Protein AF-A0A4R4RTX6-F1 (afdb_monomer)

Sequence (92 aa):
MAQIGVMEEKVKAGFGRHPDVESYQSQPGLGQILGARVLAEFGDDPHRYADARARKNAPGWRRSPAPREPNESSWPVTPAKQPLDELEPWDV

Structure (mmCIF, N/CA/C/O backbone):
data_AF-A0A4R4RTX6-F1
#
_entry.id   AF-A0A4R4RTX6-F1
#
loop_
_atom_site.group_PDB
_atom_site.id
_atom_site.type_symbol
_atom_site.label_atom_id
_atom_site.label_alt_id
_atom_site.label_comp_id
_atom_site.label_asym_id
_atom_site.label_entity_id
_atom_site.label_seq_id
_atom_site.pdbx_PDB_ins_code
_atom_site.Cartn_x
_atom_site.Cartn_y
_atom_site.Cartn_z
_atom_site.occupancy
_atom_site.B_iso_or_equiv
_atom_site.auth_seq_id
_atom_site.auth_comp_id
_atom_site.auth_asym_id
_atom_site.auth_atom_id
_atom_site.pdbx_PDB_model_num
ATOM 1 N N . MET A 1 1 ? -22.865 6.372 6.493 1.00 62.69 1 MET A N 1
ATOM 2 C CA . MET A 1 1 ? -21.844 5.470 7.075 1.00 62.69 1 MET A CA 1
ATOM 3 C C . MET A 1 1 ? -21.922 4.032 6.558 1.00 62.69 1 MET A C 1
ATOM 5 O O . MET A 1 1 ? -20.870 3.441 6.377 1.00 62.69 1 MET A O 1
ATOM 9 N N . ALA A 1 2 ? -23.102 3.486 6.222 1.00 85.12 2 ALA A N 1
ATOM 10 C CA . ALA A 1 2 ? -23.234 2.107 5.718 1.00 85.12 2 ALA A CA 1
ATOM 11 C C . ALA A 1 2 ? -22.389 1.784 4.463 1.00 85.12 2 ALA A C 1
ATOM 13 O O . ALA A 1 2 ? -21.761 0.735 4.397 1.00 85.12 2 ALA A O 1
ATOM 14 N N . GLN A 1 3 ? -22.310 2.699 3.490 1.00 95.75 3 GLN A N 1
ATOM 15 C CA . GLN A 1 3 ? -21.553 2.466 2.253 1.00 95.75 3 GLN A CA 1
ATOM 16 C C . GLN A 1 3 ? -20.043 2.292 2.485 1.00 95.75 3 GLN A C 1
ATOM 18 O O . GLN A 1 3 ? -19.422 1.481 1.806 1.00 95.75 3 GLN A O 1
ATOM 23 N N . ILE A 1 4 ? -19.453 3.020 3.440 1.00 95.88 4 ILE A N 1
ATOM 24 C CA . ILE A 1 4 ? -18.013 2.931 3.732 1.00 95.88 4 ILE A CA 1
ATOM 25 C C . ILE A 1 4 ? -17.678 1.538 4.268 1.00 95.88 4 ILE A C 1
ATOM 27 O O . ILE A 1 4 ? -16.757 0.913 3.756 1.00 95.88 4 ILE A O 1
ATOM 31 N N . GLY A 1 5 ? -18.473 1.022 5.212 1.00 97.19 5 GLY A N 1
ATOM 32 C CA . GLY A 1 5 ? -18.286 -0.330 5.749 1.00 97.19 5 GLY A CA 1
ATOM 33 C C . GLY A 1 5 ? -18.409 -1.413 4.674 1.00 97.19 5 GLY A C 1
ATOM 34 O O . GLY A 1 5 ? -17.551 -2.282 4.575 1.00 97.19 5 GLY A O 1
ATOM 35 N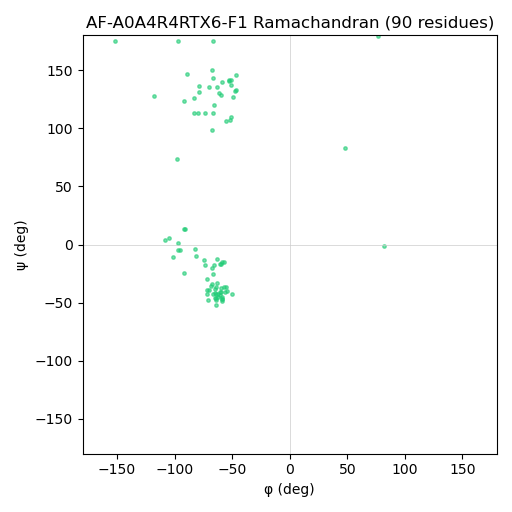 N . VAL A 1 6 ? -19.404 -1.303 3.785 1.00 97.38 6 VAL A N 1
ATOM 36 C CA . VAL A 1 6 ? -19.559 -2.235 2.650 1.00 97.38 6 VAL A CA 1
ATOM 37 C C . VAL A 1 6 ? -18.340 -2.204 1.721 1.00 97.38 6 VAL A C 1
ATOM 39 O O . VAL A 1 6 ? -17.896 -3.244 1.234 1.00 97.38 6 VAL A O 1
ATOM 42 N N . MET A 1 7 ? -17.787 -1.020 1.448 1.00 96.94 7 MET A N 1
ATOM 43 C CA . MET A 1 7 ? -16.587 -0.902 0.618 1.00 96.94 7 MET A CA 1
ATOM 44 C C . MET A 1 7 ? -15.350 -1.447 1.330 1.00 96.94 7 MET A C 1
ATOM 46 O O . MET A 1 7 ? -14.542 -2.121 0.698 1.00 96.94 7 MET A O 1
ATOM 50 N N . GLU A 1 8 ? -15.222 -1.212 2.633 1.00 97.62 8 GLU A N 1
ATOM 51 C CA . GLU A 1 8 ? -14.140 -1.752 3.450 1.00 97.62 8 GLU A CA 1
ATOM 52 C C . GLU A 1 8 ? -14.126 -3.285 3.405 1.00 97.62 8 GL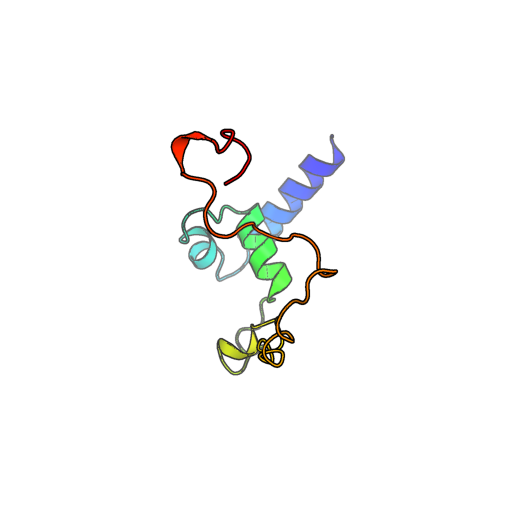U A C 1
ATOM 54 O O . GLU A 1 8 ? -13.091 -3.877 3.104 1.00 97.62 8 GLU A O 1
ATOM 59 N N . GLU A 1 9 ? -15.275 -3.935 3.609 1.00 98.06 9 GLU A N 1
ATOM 60 C CA . GLU A 1 9 ? -15.402 -5.395 3.518 1.00 98.06 9 GLU A CA 1
ATOM 61 C C . GLU A 1 9 ? -15.002 -5.925 2.139 1.00 98.06 9 GLU A C 1
ATOM 63 O O . GLU A 1 9 ? -14.229 -6.881 2.036 1.00 98.06 9 GLU A O 1
ATOM 68 N N . LYS A 1 10 ? -15.472 -5.279 1.065 1.00 97.81 10 LYS A N 1
ATOM 69 C CA . LYS A 1 10 ? -15.117 -5.661 -0.309 1.00 97.81 10 LYS A CA 1
ATOM 70 C C . LYS A 1 10 ? -13.621 -5.531 -0.577 1.00 97.81 10 LYS A C 1
ATOM 72 O O . LYS A 1 10 ? -13.042 -6.426 -1.192 1.00 97.81 10 LYS A O 1
ATOM 77 N N . VAL A 1 11 ? -12.998 -4.448 -0.111 1.00 97.94 11 VAL A N 1
ATOM 78 C CA . VAL A 1 11 ? -11.552 -4.228 -0.253 1.00 97.94 11 VAL A CA 1
ATOM 79 C C . VAL A 1 11 ? -10.778 -5.292 0.518 1.00 97.94 11 VAL A C 1
ATOM 81 O O . VAL A 1 11 ? -9.898 -5.923 -0.062 1.00 97.94 11 VAL A O 1
ATOM 84 N N . LYS A 1 12 ? -11.140 -5.561 1.779 1.00 98.06 12 LYS A N 1
ATOM 85 C CA . LYS A 1 12 ? -10.501 -6.605 2.596 1.00 98.06 12 LYS A CA 1
ATOM 86 C C . LYS A 1 12 ? -10.611 -7.979 1.942 1.00 98.06 12 LYS A C 1
ATOM 88 O O . LYS A 1 12 ? -9.610 -8.679 1.828 1.00 98.06 12 LYS A O 1
ATOM 93 N N . ALA A 1 13 ? -11.800 -8.345 1.465 1.00 97.88 13 ALA A N 1
ATOM 94 C CA . ALA A 1 13 ? -12.026 -9.628 0.810 1.00 97.88 13 ALA A CA 1
ATOM 95 C C . ALA A 1 13 ? -11.249 -9.751 -0.509 1.00 97.88 13 ALA A C 1
ATOM 97 O O . ALA A 1 13 ? -10.699 -10.811 -0.795 1.00 97.88 13 ALA A O 1
ATOM 98 N N . GLY A 1 14 ? -11.215 -8.691 -1.323 1.00 96.94 14 GLY A N 1
ATOM 99 C CA . GLY A 1 14 ? -10.463 -8.662 -2.577 1.00 96.94 14 GLY A CA 1
ATOM 100 C C . GLY A 1 14 ? -8.960 -8.781 -2.350 1.00 96.94 14 GLY A C 1
ATOM 101 O O . GLY A 1 14 ? -8.321 -9.668 -2.911 1.00 96.94 14 GLY A O 1
ATOM 102 N N . PHE A 1 15 ? -8.420 -7.935 -1.476 1.00 97.69 15 PHE A N 1
ATOM 103 C CA . PHE A 1 15 ? -7.000 -7.910 -1.142 1.00 97.69 15 PHE A CA 1
ATOM 104 C C . PHE A 1 15 ? -6.535 -9.192 -0.444 1.00 97.69 15 PHE A C 1
ATOM 106 O O . PHE A 1 15 ? -5.466 -9.702 -0.756 1.00 97.69 15 PHE A O 1
ATOM 113 N N . GLY A 1 16 ? -7.362 -9.765 0.435 1.00 96.88 16 GLY A N 1
ATOM 114 C CA . GLY A 1 16 ? -7.067 -11.009 1.150 1.00 96.88 16 GLY A CA 1
ATOM 115 C C . GLY A 1 16 ? -6.845 -12.236 0.260 1.00 96.88 16 GLY A C 1
ATOM 116 O O . GLY A 1 16 ? -6.294 -13.223 0.730 1.00 96.88 16 GLY A O 1
ATOM 117 N N . ARG A 1 17 ? -7.261 -12.190 -1.013 1.00 96.88 17 ARG A N 1
ATOM 118 C CA . ARG A 1 1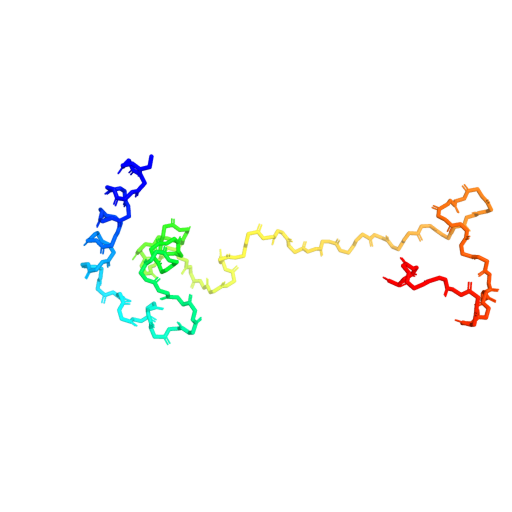7 ? -7.028 -13.263 -1.996 1.00 96.88 17 ARG A CA 1
ATOM 119 C C . ARG A 1 17 ? -5.789 -13.039 -2.866 1.00 96.88 17 ARG A C 1
ATOM 121 O O . ARG A 1 17 ? -5.488 -13.892 -3.695 1.00 96.88 17 ARG A O 1
ATOM 128 N N . HIS A 1 18 ? -5.116 -11.897 -2.736 1.00 95.56 18 HIS A N 1
ATOM 129 C CA . HIS A 1 18 ? -3.924 -11.604 -3.523 1.00 95.56 18 HIS A CA 1
ATOM 130 C C . HIS A 1 18 ? -2.757 -12.500 -3.069 1.00 95.56 18 HIS A C 1
ATOM 132 O O . HIS A 1 18 ? -2.551 -12.626 -1.860 1.00 95.56 18 HIS A O 1
ATOM 138 N N . PRO A 1 19 ? -1.971 -13.098 -3.986 1.00 95.44 19 PRO A N 1
ATOM 139 C CA . PRO A 1 19 ? -0.884 -14.016 -3.624 1.00 95.44 19 PRO A CA 1
ATOM 140 C C . PRO A 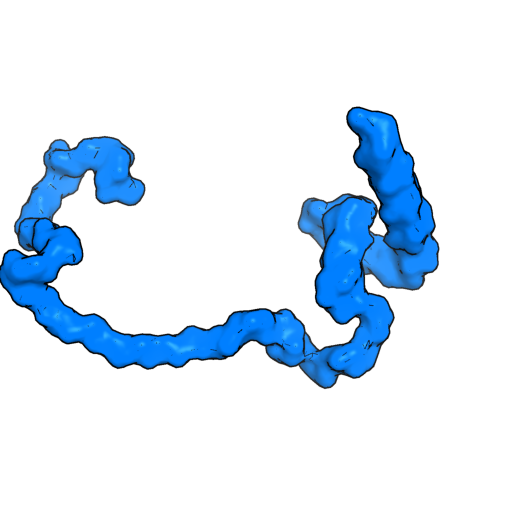1 19 ? 0.148 -13.381 -2.683 1.00 95.44 19 PRO A C 1
ATOM 142 O O . PRO A 1 19 ? 0.596 -14.023 -1.740 1.00 95.44 19 PRO A O 1
ATOM 145 N N . ASP A 1 20 ? 0.449 -12.095 -2.871 1.00 94.88 20 ASP A N 1
ATOM 146 C CA . ASP A 1 20 ? 1.460 -11.391 -2.070 1.00 94.88 20 ASP A CA 1
ATOM 147 C C 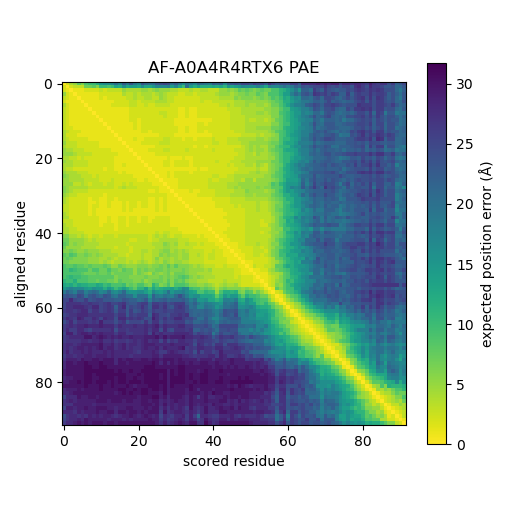. ASP A 1 20 ? 0.899 -10.698 -0.816 1.00 94.88 20 ASP A C 1
ATOM 149 O O . ASP A 1 20 ? 1.565 -9.852 -0.217 1.00 94.88 20 ASP A O 1
ATOM 153 N N . VAL A 1 21 ? -0.339 -11.003 -0.407 1.00 96.94 21 VAL A N 1
ATOM 154 C CA . VAL A 1 21 ? -1.021 -10.304 0.698 1.00 96.94 21 VAL A CA 1
ATOM 155 C C . VAL A 1 21 ? -0.202 -10.305 1.999 1.00 96.94 21 VAL A C 1
ATOM 157 O O . VAL A 1 21 ? -0.132 -9.284 2.690 1.00 96.94 21 VAL A O 1
ATOM 160 N N . GLU A 1 22 ? 0.458 -11.418 2.317 1.00 96.94 22 GLU A N 1
ATOM 161 C CA . GLU A 1 22 ? 1.299 -11.544 3.510 1.00 96.94 22 GLU A CA 1
ATOM 162 C C . GLU A 1 22 ? 2.558 -10.679 3.411 1.00 96.94 22 GLU A C 1
ATOM 164 O O . GLU A 1 22 ? 2.970 -10.073 4.398 1.00 96.94 22 GLU A O 1
ATOM 169 N N . SER A 1 23 ? 3.135 -10.532 2.215 1.00 95.19 23 SER A N 1
ATOM 170 C CA . SER A 1 23 ? 4.293 -9.662 1.997 1.00 95.19 23 SER A CA 1
ATOM 171 C C . SER A 1 23 ? 3.949 -8.200 2.266 1.00 95.19 23 SER A C 1
ATOM 173 O O . SER A 1 23 ? 4.708 -7.517 2.953 1.00 95.19 23 SER A O 1
ATOM 175 N N . TYR A 1 24 ? 2.786 -7.725 1.813 1.00 94.88 24 TYR A N 1
ATOM 176 C CA . TYR A 1 24 ? 2.316 -6.375 2.135 1.00 94.88 24 TYR A CA 1
ATOM 177 C C . TYR A 1 24 ? 2.055 -6.200 3.637 1.00 94.88 24 TYR A C 1
ATOM 179 O O . TYR A 1 24 ? 2.506 -5.213 4.212 1.00 94.88 24 TYR A O 1
ATOM 187 N N . GLN A 1 25 ? 1.372 -7.154 4.280 1.00 96.50 25 GLN A N 1
ATOM 188 C CA . GLN A 1 25 ? 1.025 -7.067 5.708 1.00 96.50 25 GLN A CA 1
ATOM 189 C C . GLN A 1 25 ? 2.212 -7.282 6.653 1.00 96.50 25 GLN A C 1
ATOM 191 O O . GLN A 1 25 ? 2.148 -6.886 7.815 1.00 96.50 25 GLN A O 1
ATOM 196 N N . SER A 1 26 ? 3.309 -7.860 6.159 1.00 97.12 26 SER A N 1
ATOM 197 C CA . SER A 1 26 ? 4.563 -7.965 6.910 1.00 97.12 26 SER A CA 1
ATOM 198 C C . SER A 1 26 ? 5.235 -6.607 7.139 1.00 97.12 26 SER A C 1
ATOM 200 O O . SER A 1 26 ? 6.062 -6.473 8.041 1.00 97.12 26 SER A O 1
ATOM 202 N N . GLN A 1 27 ? 4.889 -5.592 6.338 1.00 96.44 27 GLN A N 1
ATOM 203 C CA . GLN A 1 27 ? 5.465 -4.261 6.473 1.00 96.44 27 GLN A CA 1
ATOM 204 C C . GLN A 1 27 ? 4.807 -3.498 7.634 1.00 96.44 27 GLN A C 1
ATOM 206 O O . GLN A 1 27 ? 3.576 -3.483 7.758 1.00 96.44 27 GLN A O 1
ATOM 211 N N . PRO A 1 28 ? 5.594 -2.800 8.469 1.00 97.06 28 PRO A N 1
ATOM 212 C CA . PRO A 1 28 ? 5.054 -2.034 9.584 1.00 97.06 28 PRO A CA 1
ATOM 213 C C . PRO A 1 28 ? 4.081 -0.958 9.085 1.00 97.06 28 PRO A C 1
ATOM 215 O O . PRO A 1 28 ? 4.397 -0.166 8.199 1.00 97.06 28 PRO A O 1
ATOM 218 N N . GLY A 1 29 ? 2.881 -0.932 9.667 1.00 95.81 29 GLY A N 1
ATOM 219 C CA . GLY A 1 29 ? 1.836 0.037 9.329 1.00 95.81 29 GLY A CA 1
ATOM 220 C C . GLY A 1 29 ? 0.994 -0.300 8.092 1.00 95.81 29 GLY A C 1
ATOM 221 O O . GLY A 1 29 ? 0.048 0.433 7.812 1.00 95.81 29 GLY A O 1
ATOM 222 N N . LEU A 1 30 ? 1.251 -1.401 7.375 1.00 96.56 30 LEU A N 1
ATOM 223 C CA . LEU A 1 30 ? 0.455 -1.804 6.207 1.00 96.56 30 LEU A CA 1
ATOM 224 C C . LEU A 1 30 ? -0.598 -2.871 6.542 1.00 96.56 30 LEU A C 1
ATOM 226 O O . LEU A 1 30 ? -0.502 -4.026 6.144 1.00 96.56 30 LEU A O 1
ATOM 230 N N . GLY A 1 31 ? -1.673 -2.462 7.223 1.00 95.81 31 GLY A N 1
ATOM 231 C CA . GLY A 1 31 ? -2.878 -3.295 7.352 1.00 95.81 31 GLY A CA 1
ATOM 232 C C . GLY A 1 31 ? -3.612 -3.495 6.013 1.00 95.81 31 GLY A C 1
ATOM 233 O O . GLY A 1 31 ? -3.280 -2.864 5.013 1.00 95.81 31 GLY A O 1
ATOM 234 N N . GLN A 1 32 ? -4.668 -4.317 5.990 1.00 97.12 32 GLN A N 1
ATOM 235 C CA . GLN A 1 32 ? -5.382 -4.717 4.760 1.00 97.12 32 GLN A CA 1
ATOM 236 C C . GLN A 1 32 ? -5.785 -3.552 3.836 1.00 97.12 32 GLN A C 1
ATOM 238 O O . GLN A 1 32 ? -5.616 -3.642 2.625 1.00 97.12 32 GLN A O 1
ATOM 243 N N . ILE A 1 33 ? -6.285 -2.442 4.388 1.00 97.12 33 ILE A N 1
ATOM 244 C CA . ILE A 1 33 ? -6.725 -1.287 3.587 1.00 97.12 33 ILE A CA 1
ATOM 245 C C . ILE A 1 33 ? -5.540 -0.530 2.980 1.00 97.12 33 ILE A C 1
ATOM 247 O O . ILE A 1 33 ? -5.573 -0.159 1.807 1.00 97.12 33 ILE A O 1
ATOM 251 N N . LEU A 1 34 ? -4.477 -0.315 3.758 1.00 97.12 34 LEU A N 1
ATOM 252 C CA . LEU A 1 34 ? -3.286 0.379 3.269 1.00 97.12 34 LEU A CA 1
ATOM 253 C C . LEU A 1 34 ? -2.497 -0.494 2.289 1.00 97.12 34 LEU A C 1
ATOM 255 O O . LEU A 1 34 ? -2.077 0.009 1.252 1.00 97.12 34 LEU A O 1
ATOM 259 N N . GLY A 1 35 ? -2.383 -1.799 2.548 1.00 97.00 35 GLY A N 1
ATOM 260 C CA . GLY A 1 35 ? -1.802 -2.761 1.611 1.00 97.00 35 GLY A CA 1
ATOM 261 C C . GLY A 1 35 ? -2.552 -2.794 0.277 1.00 97.00 35 GLY A C 1
ATOM 262 O O . GLY A 1 35 ? -1.930 -2.658 -0.775 1.00 97.00 35 GLY A O 1
ATOM 263 N N . ALA A 1 36 ? -3.888 -2.853 0.309 1.00 97.50 36 ALA A N 1
ATOM 264 C CA . ALA A 1 36 ? -4.715 -2.794 -0.897 1.00 97.50 36 ALA A CA 1
ATOM 265 C C . ALA A 1 36 ? -4.514 -1.495 -1.689 1.00 97.50 36 ALA A C 1
ATOM 267 O O . ALA A 1 36 ? -4.496 -1.517 -2.917 1.00 97.50 36 ALA A O 1
ATOM 268 N N . ARG A 1 37 ? -4.331 -0.360 -1.004 1.00 96.00 37 ARG A N 1
ATOM 269 C CA . ARG A 1 37 ? -4.050 0.924 -1.656 1.00 96.00 37 ARG A CA 1
ATOM 270 C C . ARG A 1 37 ? -2.687 0.929 -2.347 1.00 96.00 37 ARG A C 1
ATOM 272 O O . ARG A 1 37 ? -2.591 1.421 -3.464 1.00 96.00 37 ARG A O 1
ATOM 279 N N . VAL A 1 38 ? -1.654 0.380 -1.708 1.00 94.44 38 VAL A N 1
ATOM 280 C CA . VAL A 1 38 ? -0.324 0.251 -2.327 1.00 94.44 38 VAL A CA 1
ATOM 281 C C . VAL A 1 38 ? -0.401 -0.652 -3.561 1.00 94.44 38 VAL A C 1
ATOM 283 O O . VAL A 1 38 ? 0.118 -0.283 -4.612 1.00 94.44 38 VAL A O 1
ATOM 286 N N . LEU A 1 39 ? -1.095 -1.791 -3.466 1.00 94.50 39 LEU A N 1
ATOM 287 C CA . LEU A 1 39 ? -1.346 -2.666 -4.612 1.00 94.50 39 LEU A CA 1
ATOM 288 C C . LEU A 1 39 ? -2.113 -1.940 -5.727 1.00 94.50 39 LEU A C 1
ATOM 290 O O . LEU A 1 39 ? -1.774 -2.096 -6.890 1.00 94.50 39 LEU A O 1
ATOM 294 N N . ALA A 1 40 ? -3.110 -1.116 -5.402 1.00 94.00 40 ALA A N 1
ATOM 295 C CA . ALA A 1 40 ? -3.863 -0.357 -6.401 1.00 94.00 40 ALA A CA 1
ATOM 296 C C . ALA A 1 40 ? -3.024 0.733 -7.097 1.00 94.00 40 ALA A C 1
ATOM 298 O O . ALA A 1 40 ? -3.231 0.990 -8.279 1.00 94.00 40 ALA A O 1
ATOM 299 N N . GLU A 1 41 ? -2.078 1.354 -6.387 1.00 92.44 41 GLU A N 1
ATOM 300 C CA . GLU A 1 41 ? -1.199 2.398 -6.933 1.00 92.44 41 GLU A CA 1
ATOM 301 C C . GLU A 1 41 ? -0.181 1.822 -7.928 1.00 92.44 41 GLU A C 1
ATOM 303 O O . GLU A 1 41 ? -0.005 2.344 -9.027 1.00 92.44 41 GLU A O 1
ATOM 308 N N . PHE A 1 42 ? 0.489 0.728 -7.554 1.00 89.06 42 PHE A N 1
ATOM 309 C CA . PHE A 1 42 ? 1.543 0.130 -8.379 1.00 89.06 42 PHE A CA 1
ATOM 310 C C . PHE A 1 42 ? 1.026 -0.952 -9.327 1.00 89.06 42 PHE A C 1
ATOM 312 O O . PHE A 1 42 ? 1.639 -1.180 -10.367 1.00 89.06 42 PHE A O 1
ATOM 319 N N . GLY A 1 43 ? -0.105 -1.576 -9.005 1.00 90.19 43 GLY A N 1
ATOM 320 C CA . GLY A 1 43 ? -0.655 -2.794 -9.605 1.00 90.19 43 GLY A CA 1
ATOM 321 C C . GLY A 1 43 ? 0.020 -4.087 -9.174 1.00 90.19 43 GLY A C 1
ATOM 322 O O . GLY A 1 43 ? 0.968 -4.092 -8.394 1.00 90.19 43 GLY A O 1
ATOM 323 N N . ASP A 1 44 ? -0.509 -5.177 -9.721 1.00 90.38 44 ASP A N 1
ATOM 324 C CA . ASP A 1 44 ? -0.218 -6.575 -9.393 1.00 90.38 44 ASP A CA 1
ATOM 325 C C . ASP A 1 44 ? 0.717 -7.278 -10.390 1.00 90.38 44 ASP A C 1
ATOM 327 O O . ASP A 1 44 ? 1.203 -8.368 -10.109 1.00 90.38 44 ASP A O 1
ATOM 331 N N . ASP A 1 45 ? 0.997 -6.672 -11.547 1.00 91.50 45 ASP A N 1
ATOM 332 C CA . ASP A 1 45 ? 1.922 -7.240 -12.530 1.00 91.50 45 ASP A CA 1
ATOM 333 C C . ASP A 1 45 ? 3.386 -7.113 -12.044 1.00 91.50 45 ASP A C 1
ATOM 335 O O . ASP A 1 45 ? 3.919 -5.994 -11.983 1.00 91.50 45 ASP A O 1
ATOM 339 N N . PRO A 1 46 ? 4.076 -8.236 -11.747 1.00 87.69 46 PRO A N 1
ATOM 340 C CA . PRO A 1 46 ? 5.445 -8.225 -11.233 1.00 87.69 46 PRO A CA 1
ATOM 341 C C . PRO A 1 46 ? 6.465 -7.692 -12.248 1.00 87.69 46 PRO A C 1
ATOM 343 O O . PRO A 1 46 ? 7.570 -7.307 -11.861 1.00 87.69 46 PRO A O 1
ATOM 346 N N . HIS A 1 47 ? 6.109 -7.642 -13.535 1.00 91.38 47 HIS A N 1
ATOM 347 C CA . HIS A 1 47 ? 6.962 -7.165 -14.622 1.00 91.38 47 HIS A CA 1
ATOM 348 C C . HIS A 1 47 ? 6.574 -5.778 -15.136 1.00 91.38 47 HIS A C 1
ATOM 350 O O . HIS A 1 47 ? 7.203 -5.277 -16.070 1.00 91.38 47 HIS A O 1
ATOM 356 N N . ARG A 1 48 ? 5.605 -5.109 -14.496 1.00 90.88 48 ARG A N 1
ATOM 357 C CA . ARG A 1 48 ? 5.174 -3.757 -14.883 1.00 90.88 48 ARG A CA 1
ATOM 358 C C . ARG A 1 48 ? 6.319 -2.748 -14.915 1.00 90.88 48 ARG A C 1
ATOM 360 O O . ARG A 1 48 ? 6.329 -1.846 -15.751 1.00 90.88 48 ARG A O 1
ATOM 367 N N . TYR A 1 49 ? 7.265 -2.877 -13.988 1.00 89.75 49 TYR A N 1
ATOM 368 C CA . TYR A 1 49 ? 8.415 -1.989 -13.867 1.00 89.75 49 TYR A CA 1
ATOM 369 C C . TYR A 1 49 ? 9.707 -2.772 -14.083 1.00 89.75 49 TYR A C 1
ATOM 371 O O . TYR A 1 49 ? 9.955 -3.756 -13.391 1.00 89.75 49 TYR A O 1
ATOM 379 N N . ALA A 1 50 ? 10.556 -2.291 -14.995 1.00 89.69 50 ALA A N 1
ATOM 380 C CA . ALA A 1 50 ? 11.855 -2.905 -15.278 1.00 89.69 50 ALA A CA 1
ATOM 381 C C . ALA A 1 50 ? 12.808 -2.869 -14.068 1.00 89.69 50 ALA A C 1
ATOM 383 O O . ALA A 1 50 ? 13.600 -3.786 -13.870 1.00 89.69 50 ALA A O 1
ATOM 384 N N . ASP A 1 51 ? 12.724 -1.816 -13.250 1.00 87.19 51 ASP A N 1
ATOM 385 C CA . ASP A 1 51 ? 13.480 -1.675 -12.010 1.00 87.19 51 ASP A CA 1
ATOM 386 C C . ASP A 1 51 ? 12.729 -0.806 -10.982 1.00 87.19 51 ASP A C 1
ATOM 388 O O . ASP A 1 51 ? 11.668 -0.236 -11.250 1.00 87.19 51 ASP A O 1
ATOM 392 N N . ALA A 1 52 ? 13.280 -0.691 -9.771 1.00 84.19 52 ALA A N 1
ATOM 393 C CA . ALA A 1 52 ? 12.678 0.105 -8.703 1.00 84.19 52 ALA A CA 1
ATOM 394 C C . ALA A 1 52 ? 12.667 1.622 -8.987 1.00 84.19 52 ALA A C 1
ATOM 396 O O . ALA A 1 52 ? 11.806 2.330 -8.464 1.00 84.19 52 ALA A O 1
ATOM 397 N N . ARG A 1 53 ? 13.585 2.149 -9.812 1.00 84.25 53 ARG A N 1
ATOM 398 C CA . ARG A 1 53 ? 13.631 3.581 -10.162 1.00 84.25 53 ARG A CA 1
ATOM 399 C C . ARG A 1 53 ? 12.487 3.963 -11.092 1.00 84.25 53 ARG A C 1
ATOM 401 O O . ARG A 1 53 ? 12.006 5.092 -11.006 1.00 84.25 53 ARG A O 1
ATOM 408 N N . ALA A 1 54 ? 12.014 3.027 -11.913 1.00 84.38 54 ALA A N 1
ATOM 409 C CA . ALA A 1 54 ? 10.848 3.213 -12.773 1.00 84.38 54 ALA A CA 1
ATOM 410 C C . ALA A 1 54 ? 9.538 3.461 -11.992 1.00 84.38 54 ALA A C 1
ATOM 412 O O . ALA A 1 54 ? 8.561 3.923 -12.574 1.00 84.38 54 ALA A O 1
ATOM 413 N N . ARG A 1 55 ? 9.522 3.232 -10.668 1.00 80.81 55 ARG A N 1
ATOM 414 C CA . ARG A 1 55 ? 8.385 3.526 -9.773 1.00 80.81 55 ARG A CA 1
ATOM 415 C C . ARG A 1 55 ? 8.323 4.992 -9.313 1.00 80.81 55 ARG A C 1
ATOM 417 O O . ARG A 1 55 ? 7.417 5.373 -8.576 1.00 80.81 55 ARG A O 1
ATOM 424 N N . LYS A 1 56 ? 9.301 5.827 -9.683 1.00 78.31 56 LYS A N 1
ATOM 425 C CA . LYS A 1 56 ? 9.405 7.220 -9.224 1.00 78.31 56 LYS A CA 1
ATOM 426 C C . LYS A 1 56 ? 8.464 8.138 -10.015 1.00 78.31 56 LYS A C 1
ATOM 428 O O . LYS A 1 56 ? 8.716 8.418 -11.179 1.00 78.31 56 LYS A O 1
ATOM 433 N N . ASN A 1 57 ? 7.447 8.691 -9.348 1.00 66.31 57 ASN A N 1
ATOM 434 C CA . ASN A 1 57 ? 6.493 9.645 -9.945 1.00 66.31 57 ASN A CA 1
ATOM 435 C C . ASN A 1 57 ? 7.013 11.101 -10.013 1.00 66.31 57 ASN A C 1
ATOM 437 O O . ASN A 1 57 ? 6.417 11.974 -10.631 1.00 66.31 57 ASN A O 1
ATOM 441 N N . ALA A 1 58 ? 8.142 11.403 -9.372 1.00 60.00 58 ALA A N 1
ATOM 442 C CA . ALA A 1 58 ? 8.728 12.735 -9.455 1.00 60.00 58 ALA A CA 1
ATOM 443 C C . ALA A 1 58 ? 9.733 12.788 -10.617 1.00 60.00 58 ALA A C 1
ATOM 445 O O . ALA A 1 58 ? 10.724 12.040 -10.551 1.00 60.00 58 ALA A O 1
ATOM 446 N N . PRO A 1 59 ? 9.609 13.696 -11.609 1.00 58.09 59 PRO A N 1
ATOM 447 C CA . PRO A 1 59 ? 10.779 14.067 -12.398 1.00 58.09 59 PRO A CA 1
ATOM 448 C C . PRO A 1 59 ? 11.888 14.439 -11.407 1.00 58.09 59 PRO A C 1
ATOM 450 O O . PRO A 1 59 ? 11.624 15.018 -10.350 1.00 58.09 59 PRO A O 1
ATOM 453 N N . GLY A 1 60 ? 13.126 13.994 -11.651 1.00 59.53 60 GLY A N 1
ATOM 454 C CA . GLY A 1 60 ? 14.251 14.432 -10.822 1.00 59.53 60 GLY A CA 1
ATOM 455 C C . GLY A 1 60 ? 14.169 15.946 -10.665 1.00 59.53 60 GLY A C 1
ATOM 456 O O . GLY A 1 60 ? 13.906 16.622 -11.660 1.00 59.53 60 GLY A O 1
ATOM 457 N N . TRP A 1 61 ? 14.315 16.460 -9.439 1.00 55.88 61 TRP A N 1
ATOM 458 C CA . TRP A 1 61 ? 14.386 17.899 -9.232 1.00 55.88 61 TRP A CA 1
ATOM 459 C C . TRP A 1 61 ? 15.459 18.411 -10.200 1.00 55.88 61 TRP A C 1
ATOM 461 O O . TRP A 1 61 ? 16.642 18.072 -10.096 1.00 55.88 61 TRP A O 1
ATOM 471 N N . ARG A 1 62 ? 15.058 19.135 -11.247 1.00 62.53 62 ARG A N 1
ATOM 472 C CA . ARG A 1 62 ? 16.049 19.956 -11.917 1.00 62.53 62 ARG A CA 1
ATOM 473 C C . ARG A 1 62 ? 16.400 20.980 -10.862 1.00 62.53 62 ARG A C 1
ATOM 475 O O . ARG A 1 62 ? 15.514 21.653 -10.343 1.00 62.53 62 ARG A O 1
ATOM 482 N N . ARG A 1 63 ? 17.673 21.017 -10.480 1.00 60.88 63 ARG A N 1
ATOM 483 C CA . ARG A 1 63 ? 18.193 22.086 -9.643 1.00 60.88 63 ARG A CA 1
ATOM 484 C C . ARG A 1 63 ? 17.868 23.376 -10.382 1.00 60.88 63 ARG A C 1
ATOM 486 O O . ARG A 1 63 ? 18.452 23.627 -11.436 1.00 60.88 63 ARG A O 1
ATOM 493 N N . SER A 1 64 ? 16.878 24.121 -9.893 1.00 60.25 64 SER A N 1
ATOM 494 C CA . SER A 1 64 ? 16.654 25.484 -10.354 1.00 60.25 64 SER A CA 1
ATOM 495 C C . SER A 1 64 ? 17.991 26.215 -10.220 1.00 60.25 64 SER A C 1
ATOM 497 O O . SER A 1 64 ? 18.720 25.948 -9.253 1.00 60.25 64 SER A O 1
ATOM 499 N N . PRO A 1 65 ? 18.366 27.078 -11.179 1.00 74.94 65 PRO A N 1
ATOM 500 C CA . PRO A 1 65 ? 19.506 27.963 -10.993 1.00 74.94 65 PRO A CA 1
ATOM 501 C C . PRO A 1 65 ? 19.404 28.626 -9.620 1.00 74.94 65 PRO A C 1
ATOM 503 O O . PRO A 1 65 ? 18.290 28.869 -9.143 1.00 74.94 65 PRO A O 1
ATOM 506 N N . ALA A 1 66 ? 20.548 28.879 -8.979 1.00 76.19 66 ALA A N 1
ATOM 507 C CA . ALA A 1 66 ? 20.554 29.601 -7.714 1.00 76.19 66 ALA A CA 1
ATOM 508 C C . ALA A 1 66 ? 19.673 30.859 -7.857 1.00 76.19 66 ALA A C 1
ATOM 510 O O . ALA A 1 66 ? 19.784 31.544 -8.884 1.00 76.19 66 ALA A O 1
ATOM 511 N N . PRO A 1 67 ? 18.765 31.133 -6.900 1.00 71.31 67 PRO A N 1
ATOM 512 C CA . PRO A 1 67 ? 17.990 32.362 -6.918 1.00 71.31 67 PRO A CA 1
ATOM 513 C C . PRO A 1 67 ? 18.935 33.553 -7.070 1.00 71.31 67 PRO A C 1
ATOM 515 O O . PRO A 1 67 ? 20.035 33.548 -6.513 1.00 71.31 67 PRO A O 1
ATOM 518 N N . ARG A 1 68 ? 18.521 34.562 -7.842 1.00 71.44 68 ARG A N 1
ATOM 519 C CA . ARG A 1 68 ? 19.242 35.837 -7.896 1.00 71.44 68 ARG A CA 1
ATOM 520 C C . ARG A 1 68 ? 19.424 36.346 -6.468 1.00 71.44 68 ARG A C 1
ATOM 522 O O . ARG A 1 68 ? 18.498 36.209 -5.669 1.00 71.44 68 ARG A O 1
ATOM 529 N N . GLU A 1 69 ? 20.581 36.938 -6.179 1.00 75.88 69 GLU A N 1
ATOM 530 C CA . GLU A 1 69 ? 20.801 37.589 -4.889 1.00 75.88 69 GLU A CA 1
ATOM 531 C C . GLU A 1 69 ? 19.624 38.527 -4.575 1.00 75.88 69 GLU A C 1
ATOM 533 O O . GLU A 1 69 ? 19.233 39.323 -5.442 1.00 75.88 69 GLU A O 1
ATOM 538 N N . PRO A 1 70 ? 18.998 38.383 -3.393 1.00 69.00 70 PRO A N 1
ATOM 539 C CA . PRO A 1 70 ? 17.896 39.243 -3.006 1.00 69.00 70 PRO A CA 1
ATOM 540 C C . PRO A 1 70 ? 18.399 40.684 -2.901 1.00 69.00 70 PRO A C 1
ATOM 542 O O . PRO A 1 70 ? 19.471 40.949 -2.363 1.00 69.00 70 PRO A O 1
ATOM 545 N N . ASN A 1 71 ? 17.620 41.612 -3.446 1.00 75.75 71 ASN A N 1
ATOM 546 C CA . ASN A 1 71 ? 17.815 43.042 -3.249 1.00 75.75 71 ASN A CA 1
ATOM 547 C C . ASN A 1 71 ? 16.894 43.541 -2.125 1.00 75.75 71 ASN A C 1
ATOM 549 O O . ASN A 1 71 ? 16.048 42.805 -1.624 1.00 75.75 71 ASN A O 1
ATOM 553 N N . GLU A 1 72 ? 17.038 44.811 -1.757 1.00 61.72 72 GLU A N 1
ATOM 554 C CA . GLU A 1 72 ? 16.298 45.455 -0.660 1.00 61.72 72 GLU A CA 1
ATOM 555 C C . GLU A 1 72 ? 14.766 45.422 -0.827 1.00 61.72 72 GLU A C 1
ATOM 557 O O . GLU A 1 72 ? 14.037 45.654 0.133 1.00 61.72 72 GLU A O 1
ATOM 562 N N . SER A 1 73 ? 14.261 45.122 -2.030 1.00 69.69 73 SER A N 1
ATOM 563 C CA . SER A 1 73 ? 12.829 44.974 -2.307 1.00 69.69 73 SER A CA 1
ATOM 564 C C . SER A 1 73 ? 12.327 43.523 -2.293 1.00 69.69 73 SER A C 1
ATOM 566 O O . SER A 1 73 ? 11.118 43.305 -2.408 1.00 69.69 73 SER A O 1
ATOM 568 N N . SER A 1 74 ? 13.210 42.532 -2.128 1.00 66.44 74 SER A N 1
ATOM 569 C CA . SER A 1 74 ? 12.841 41.119 -2.006 1.00 66.44 74 SER A CA 1
ATOM 570 C C . SER A 1 74 ? 12.435 40.787 -0.571 1.00 66.44 74 SER A C 1
ATOM 572 O O . SER A 1 74 ? 13.258 40.783 0.341 1.00 66.44 74 SER A O 1
ATOM 574 N N . TRP A 1 75 ? 11.157 40.459 -0.385 1.00 55.72 75 TRP A N 1
ATOM 575 C CA . TRP A 1 75 ? 10.617 39.964 0.880 1.00 55.72 75 TRP A CA 1
ATOM 576 C C . TRP A 1 75 ? 10.698 38.424 0.987 1.00 55.72 75 TRP A C 1
ATOM 578 O O . TRP A 1 75 ? 10.498 37.745 -0.023 1.00 55.72 75 TRP A O 1
ATOM 588 N N . PRO A 1 76 ? 10.912 37.859 2.196 1.00 61.97 76 PRO A N 1
ATOM 589 C CA . PRO A 1 76 ? 11.204 38.579 3.430 1.00 61.97 76 PRO A CA 1
ATOM 590 C C . PRO A 1 76 ? 12.672 39.016 3.478 1.00 61.97 76 PRO A C 1
ATOM 592 O O . PRO A 1 76 ? 13.584 38.217 3.265 1.00 61.97 76 PRO A O 1
ATOM 595 N N . VAL A 1 77 ? 12.893 40.290 3.804 1.00 55.38 77 VAL A N 1
ATOM 596 C CA . VAL A 1 77 ? 14.187 40.756 4.297 1.00 55.38 77 VAL A CA 1
ATOM 597 C C . VAL A 1 77 ? 14.344 40.106 5.663 1.00 55.38 77 VAL A C 1
ATOM 59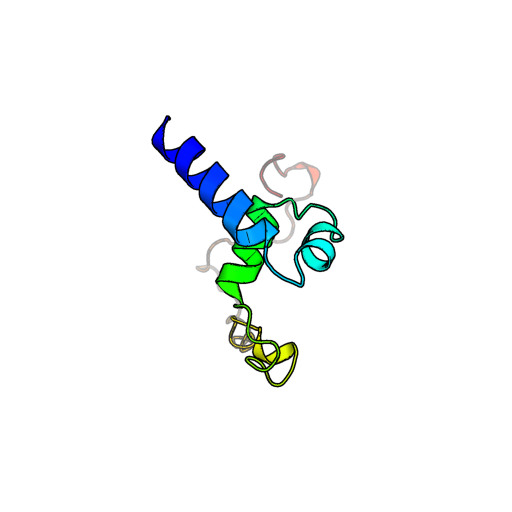9 O O . VAL A 1 77 ? 13.758 40.577 6.629 1.00 55.38 77 VAL A O 1
ATOM 602 N N . THR A 1 78 ? 15.079 39.003 5.770 1.00 54.06 78 THR A N 1
ATOM 603 C CA . THR A 1 78 ? 15.621 38.628 7.078 1.00 54.06 78 THR A CA 1
ATOM 604 C C . THR A 1 78 ? 16.642 39.707 7.423 1.00 54.06 78 THR A C 1
ATOM 606 O O . THR A 1 78 ? 17.655 39.797 6.714 1.00 54.06 78 THR A O 1
ATOM 609 N N . PRO A 1 79 ? 16.428 40.552 8.448 1.00 42.97 79 PRO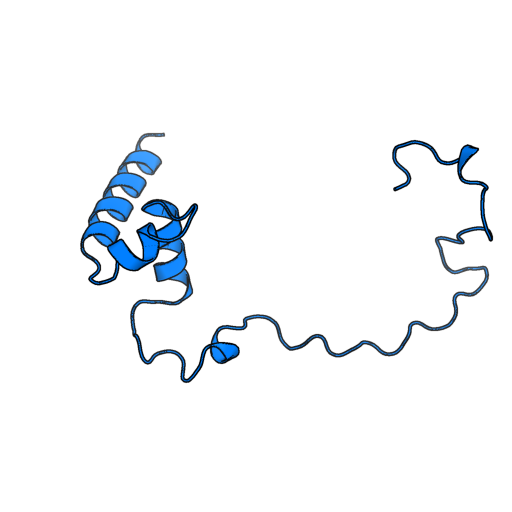 A N 1
ATOM 610 C CA . PRO A 1 79 ? 17.497 41.412 8.916 1.00 42.97 79 PRO A CA 1
ATOM 611 C C . PRO A 1 79 ? 18.641 40.495 9.339 1.00 42.97 79 PRO A C 1
ATOM 613 O O . PRO A 1 79 ? 18.410 39.422 9.903 1.00 42.97 79 PRO A O 1
ATOM 616 N N . ALA A 1 80 ? 19.875 40.881 9.029 1.00 51.84 80 ALA A N 1
ATOM 617 C CA . ALA A 1 80 ? 21.044 40.164 9.502 1.00 51.84 80 ALA A CA 1
ATOM 618 C C . ALA A 1 80 ? 20.941 39.988 11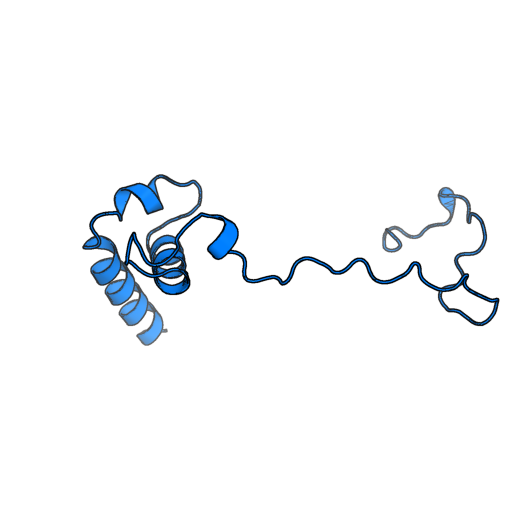.028 1.00 51.84 80 ALA A C 1
ATOM 620 O O . ALA A 1 80 ? 21.096 40.947 11.771 1.00 51.84 80 ALA A O 1
ATOM 621 N N . LYS A 1 81 ? 20.655 38.751 11.452 1.00 52.56 81 LYS A N 1
ATOM 622 C CA . LYS A 1 81 ? 20.627 38.268 12.838 1.00 52.56 81 LYS A CA 1
ATOM 623 C C . LYS A 1 81 ? 19.845 39.161 13.810 1.00 52.56 81 LYS A C 1
ATOM 625 O O . LYS A 1 81 ? 20.445 39.898 14.588 1.00 52.56 81 LYS A O 1
ATOM 630 N N . GLN A 1 82 ? 18.523 38.999 13.854 1.00 50.47 82 GLN A N 1
ATOM 631 C CA . GLN A 1 82 ? 17.841 39.209 15.133 1.00 50.47 82 GLN A CA 1
ATOM 632 C C . GLN A 1 82 ? 18.405 38.182 16.131 1.00 50.47 82 GLN A C 1
ATOM 634 O O . GLN A 1 82 ? 18.583 37.014 15.757 1.00 50.47 82 GLN A O 1
ATOM 639 N N . PRO A 1 83 ? 18.811 38.604 17.336 1.00 59.00 83 PRO A N 1
ATOM 640 C CA . PRO A 1 83 ? 19.358 37.685 18.316 1.00 59.00 83 PRO A CA 1
ATOM 641 C C . PRO A 1 83 ? 18.234 36.728 18.773 1.00 59.00 83 PRO A C 1
ATOM 643 O O . PRO A 1 83 ? 17.055 37.079 18.781 1.00 59.00 83 PRO A O 1
ATOM 646 N N . LEU A 1 84 ? 18.593 35.460 19.013 1.00 56.84 84 LEU A N 1
ATOM 647 C CA . LEU A 1 84 ? 17.663 34.320 19.166 1.00 56.84 84 LEU A CA 1
ATOM 648 C C . LEU A 1 84 ? 16.657 34.491 20.323 1.00 56.84 84 LEU A C 1
ATOM 650 O O . LEU A 1 84 ? 15.658 33.786 20.396 1.00 56.84 84 LEU A O 1
ATOM 654 N N . ASP A 1 85 ? 16.939 35.419 21.222 1.00 61.72 85 ASP A N 1
ATOM 655 C CA . ASP A 1 85 ? 16.147 35.837 22.371 1.00 61.72 85 ASP A CA 1
ATOM 656 C C . ASP A 1 85 ? 14.919 36.696 22.022 1.00 61.72 85 ASP A C 1
ATOM 658 O O . ASP A 1 85 ? 14.043 36.838 22.872 1.00 61.72 85 ASP A O 1
ATOM 662 N N . GLU A 1 86 ? 14.808 37.207 20.792 1.00 57.28 86 GLU A N 1
ATOM 663 C CA . GLU A 1 86 ? 13.668 38.021 20.333 1.00 57.28 86 GLU A CA 1
ATOM 664 C C . GLU A 1 86 ? 12.737 37.303 19.336 1.00 57.28 86 GLU A C 1
ATOM 666 O O . GLU A 1 86 ? 11.798 37.918 18.831 1.00 57.28 86 GLU A O 1
ATOM 671 N N . LEU A 1 87 ? 12.969 36.019 19.031 1.00 59.78 87 LEU A N 1
ATOM 672 C CA . LEU A 1 87 ? 12.078 35.254 18.149 1.00 59.78 87 LEU A CA 1
ATOM 673 C C . LEU A 1 87 ? 10.891 34.698 18.936 1.00 59.78 87 LEU A C 1
ATOM 675 O O . LEU A 1 87 ? 11.066 33.984 19.928 1.00 59.78 87 LEU A O 1
ATOM 679 N N . GLU A 1 88 ? 9.679 34.997 18.469 1.00 64.00 88 GLU A N 1
ATOM 680 C CA . GLU A 1 88 ? 8.480 34.409 19.043 1.00 64.00 88 GLU A CA 1
ATOM 681 C C . GLU A 1 88 ? 8.449 32.898 18.731 1.00 64.00 88 GLU A C 1
ATOM 683 O O . GLU A 1 88 ? 8.953 32.461 17.692 1.00 64.00 88 GLU A O 1
ATOM 688 N N . PRO A 1 89 ? 7.841 32.058 19.589 1.00 66.19 89 PRO A N 1
ATOM 689 C CA . PRO A 1 89 ? 7.883 30.596 19.448 1.00 66.19 89 PRO A CA 1
ATOM 690 C C . PRO A 1 89 ? 7.349 30.038 18.117 1.00 66.19 89 PRO A C 1
ATOM 692 O O . PRO A 1 89 ? 7.550 28.862 17.822 1.00 66.19 89 PRO A O 1
ATOM 695 N N . TRP A 1 90 ? 6.633 30.852 17.345 1.00 60.97 90 TRP A N 1
ATOM 696 C CA . TRP A 1 90 ? 6.016 30.510 16.062 1.00 60.97 90 TRP A CA 1
ATOM 697 C C . TRP A 1 90 ? 6.853 30.925 14.838 1.00 60.97 90 TRP A C 1
ATOM 699 O O . TRP A 1 90 ? 6.418 30.674 13.716 1.00 60.97 90 TRP A O 1
ATOM 709 N N . ASP A 1 91 ? 8.039 31.512 15.037 1.00 63.78 91 ASP A N 1
ATOM 710 C CA . ASP A 1 91 ? 8.952 31.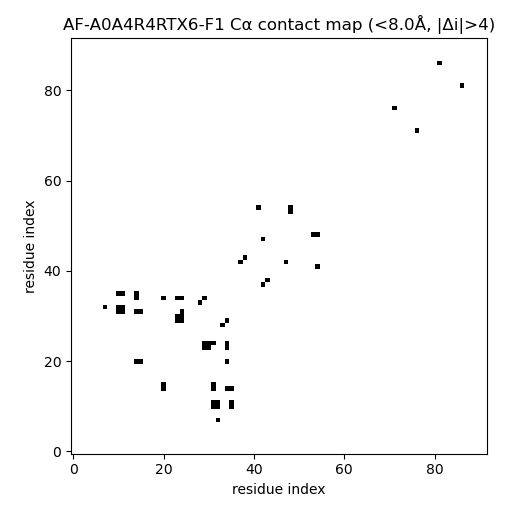959 13.970 1.00 63.78 91 ASP A CA 1
ATOM 711 C C . ASP A 1 91 ? 10.010 30.898 13.553 1.00 63.78 91 ASP A C 1
ATOM 713 O O . ASP A 1 91 ? 10.968 31.226 12.847 1.00 63.78 91 ASP A O 1
ATOM 717 N N . VAL A 1 92 ? 9.852 29.624 13.963 1.00 54.03 92 VAL A N 1
ATOM 718 C CA . VAL A 1 92 ? 10.689 28.454 13.575 1.00 54.03 92 VAL A CA 1
ATOM 719 C C . VAL A 1 92 ? 9.940 27.479 12.672 1.00 54.03 92 VAL A C 1
ATOM 721 O O . VAL A 1 92 ? 8.796 27.107 13.016 1.00 54.03 92 VAL A O 1
#

Foldseek 3Di:
DVVVVVVVVVQLVVLVPQPCSVVQVVDPPRDSVNSSVVCVLQHDPPPSDPDPVSSDPDDPPPPDPDPDDDDPPDPPPPPDDPDPVPDDPPND

pLDDT: mean 80.9, std 16.8, range [42.97, 98.06]

Organism: NCBI:txid2530374

Solvent-accessible surface area (backbone atoms only — not comparable to full-atom values): 6163 Å² total; per-residue (Å²): 114,70,66,60,54,56,51,49,52,52,48,41,59,56,37,70,69,42,90,60,40,64,67,42,50,69,40,90,90,22,50,64,71,54,30,41,48,52,40,66,74,74,49,84,62,87,74,77,49,95,48,81,73,74,71,59,88,64,76,75,80,71,78,69,72,80,76,76,81,79,53,98,84,45,81,82,72,73,66,88,73,75,61,81,88,75,60,59,94,81,78,116

Secondary structure (DSSP, 8-state):
-HHHHHHHHHHHHHHTTSTTHHHHHTSTT--HHHHHHHHHHH-S-TTS-SSSGGG--SPP---PPPPPPP-TTSS----TT--GGG--TT--

Mean predicted aligned error: 14.57 Å

Radius of gyration: 24.13 Å; Cα contacts (8 Å, |Δi|>4): 31; chains: 1; bounding box: 44×60×38 Å